Protein AF-A0A1E4GI06-F1 (afdb_monomer_lite)

Structure (mmCIF, N/CA/C/O backbone):
data_AF-A0A1E4GI06-F1
#
_entry.id   AF-A0A1E4GI06-F1
#
loop_
_atom_site.group_PDB
_atom_site.id
_atom_site.type_symbol
_atom_site.label_atom_id
_atom_site.label_alt_id
_atom_site.label_comp_id
_atom_site.label_asym_id
_atom_site.label_entity_id
_atom_site.label_seq_id
_atom_site.pdbx_PDB_ins_code
_atom_site.Cartn_x
_atom_site.Cartn_y
_atom_site.Cartn_z
_atom_site.occupancy
_atom_site.B_iso_or_equiv
_atom_site.auth_seq_id
_atom_site.auth_comp_id
_atom_site.auth_asym_id
_atom_site.auth_atom_id
_atom_site.pdbx_PDB_model_num
ATOM 1 N N . MET A 1 1 ? -9.262 -44.033 52.101 1.00 47.81 1 MET A N 1
ATOM 2 C CA . MET A 1 1 ? -8.367 -43.556 51.023 1.00 47.81 1 MET A CA 1
ATOM 3 C C . MET A 1 1 ? -9.198 -42.748 50.029 1.00 47.81 1 MET A C 1
ATOM 5 O O . MET A 1 1 ? -9.972 -43.336 49.288 1.00 47.81 1 MET A O 1
ATOM 9 N N . ARG A 1 2 ? -9.146 -41.411 50.082 1.00 44.94 2 ARG A N 1
ATOM 10 C CA . ARG A 1 2 ? -9.890 -40.512 49.178 1.00 44.94 2 ARG A CA 1
ATOM 11 C C . ARG A 1 2 ? -8.870 -39.787 48.297 1.00 44.94 2 ARG A C 1
ATOM 13 O O . ARG A 1 2 ? -7.944 -39.180 48.823 1.00 44.94 2 ARG A O 1
ATOM 20 N N . LYS A 1 3 ? -8.989 -39.940 46.975 1.00 45.66 3 LYS A N 1
ATOM 21 C CA . LYS A 1 3 ? -8.092 -39.341 45.977 1.00 45.66 3 LYS A CA 1
ATOM 22 C C . LYS A 1 3 ? -8.303 -37.821 45.949 1.00 45.66 3 LYS A C 1
ATOM 24 O O . LYS A 1 3 ? -9.433 -37.370 45.801 1.00 45.66 3 LYS A O 1
ATOM 29 N N . LEU A 1 4 ? -7.221 -37.056 46.091 1.00 43.22 4 LEU A N 1
ATOM 30 C CA . LEU A 1 4 ? -7.195 -35.610 45.867 1.00 43.22 4 LEU A CA 1
ATOM 31 C C . LEU A 1 4 ? -7.382 -35.328 44.369 1.00 43.22 4 LEU A C 1
ATOM 33 O O . LEU A 1 4 ? -6.589 -35.792 43.549 1.00 43.22 4 LEU A O 1
ATOM 37 N N . ALA A 1 5 ? -8.420 -34.571 44.016 1.00 41.88 5 ALA A N 1
ATOM 38 C CA . ALA A 1 5 ? -8.555 -33.984 42.690 1.00 41.88 5 ALA A CA 1
ATOM 39 C C . ALA A 1 5 ? -7.585 -32.798 42.585 1.00 41.88 5 ALA A C 1
ATOM 41 O O . ALA A 1 5 ? -7.633 -31.872 43.393 1.00 41.88 5 ALA A O 1
ATOM 42 N N . ARG A 1 6 ? -6.668 -32.843 41.614 1.00 48.16 6 ARG A N 1
ATOM 43 C CA . ARG A 1 6 ? -5.802 -31.708 41.280 1.00 48.16 6 ARG A CA 1
ATOM 44 C C . ARG A 1 6 ? -6.656 -30.649 40.581 1.00 48.16 6 ARG A C 1
ATOM 46 O O . ARG A 1 6 ? -7.088 -30.873 39.455 1.00 48.16 6 ARG A O 1
ATOM 53 N N . SER A 1 7 ? -6.885 -29.511 41.235 1.00 51.12 7 SER A N 1
ATOM 54 C CA . SER A 1 7 ? -7.383 -28.307 40.565 1.00 51.12 7 SER A CA 1
ATOM 55 C C . SER A 1 7 ? -6.329 -27.814 39.581 1.00 51.12 7 SER A C 1
ATOM 57 O O . SER A 1 7 ? -5.234 -27.422 39.979 1.00 51.12 7 SER A O 1
ATOM 59 N N . PHE A 1 8 ? -6.663 -27.848 38.295 1.00 48.03 8 PHE A N 1
ATOM 60 C CA . PHE A 1 8 ? -5.892 -27.216 37.234 1.00 48.03 8 PHE A CA 1
ATOM 61 C C . PHE A 1 8 ? -6.427 -25.789 37.091 1.00 48.03 8 PHE A C 1
ATOM 63 O O . PHE A 1 8 ? -7.506 -25.575 36.542 1.00 48.03 8 PHE A O 1
ATOM 70 N N . ALA A 1 9 ? -5.726 -24.811 37.663 1.00 48.31 9 ALA A N 1
ATOM 71 C CA . ALA A 1 9 ? -6.022 -23.412 37.394 1.00 48.31 9 ALA A CA 1
ATOM 72 C C . ALA A 1 9 ? -5.617 -23.126 35.942 1.00 48.31 9 ALA A C 1
ATOM 74 O O . ALA A 1 9 ? -4.430 -23.091 35.620 1.00 48.31 9 ALA A O 1
ATOM 75 N N . LEU A 1 10 ? -6.602 -22.969 35.055 1.00 40.81 10 LEU A N 1
ATOM 76 C CA . LEU A 1 10 ? -6.378 -22.426 33.721 1.00 40.81 10 LEU A CA 1
ATOM 77 C C . LEU A 1 10 ? -6.019 -20.945 33.903 1.00 40.81 10 LEU A C 1
ATOM 79 O O . LEU A 1 10 ? -6.892 -20.094 34.057 1.00 40.81 10 LEU A O 1
ATOM 83 N N . THR A 1 11 ? -4.730 -20.620 33.936 1.00 47.09 11 THR A N 1
ATOM 84 C CA . THR A 1 11 ? -4.302 -19.238 33.730 1.00 47.09 11 THR A CA 1
ATOM 85 C C . THR A 1 11 ? -4.576 -18.905 32.272 1.00 47.09 11 THR A C 1
ATOM 87 O O . THR A 1 11 ? -3.831 -19.317 31.383 1.00 47.09 11 THR A O 1
ATOM 90 N N . LEU A 1 12 ? -5.676 -18.201 32.018 1.00 43.12 12 LEU A N 1
ATOM 91 C CA . LEU A 1 12 ? -5.922 -17.556 30.739 1.00 43.12 12 LEU A CA 1
ATOM 92 C C . LEU A 1 12 ? -4.853 -16.465 30.593 1.00 43.12 12 LEU A C 1
ATOM 94 O O . LEU A 1 12 ? -4.970 -15.396 31.193 1.00 43.12 12 LEU A O 1
ATOM 98 N N . SER A 1 13 ? -3.763 -16.747 29.876 1.00 51.34 13 SER A N 1
ATOM 99 C CA . SER A 1 13 ? -2.849 -15.681 29.485 1.00 51.34 13 SER A CA 1
ATOM 100 C C . SER A 1 13 ? -3.620 -14.765 28.541 1.00 51.34 13 SER A C 1
ATOM 102 O O . SER A 1 13 ? -4.068 -15.168 27.468 1.00 51.34 13 SER A O 1
ATOM 104 N N . LEU A 1 14 ? -3.832 -13.522 28.964 1.00 46.38 14 LEU A N 1
ATOM 105 C CA . LEU A 1 14 ? -4.407 -12.486 28.120 1.00 46.38 14 LEU A CA 1
ATOM 106 C C . LEU A 1 14 ? -3.328 -12.016 27.129 1.00 46.38 14 LEU A C 1
ATOM 108 O O . LEU A 1 14 ? -2.785 -10.924 27.227 1.00 46.38 14 LEU A O 1
ATOM 112 N N . LEU A 1 15 ? -2.980 -12.883 26.182 1.00 48.84 15 LEU A N 1
ATOM 113 C CA . LEU A 1 15 ? -2.302 -12.518 24.943 1.00 48.84 15 LEU A CA 1
ATOM 114 C C . LEU A 1 15 ? -3.326 -12.651 23.822 1.00 48.84 15 LEU A C 1
ATOM 116 O O . LEU A 1 15 ? -3.263 -13.525 22.967 1.00 48.84 15 LEU A O 1
ATOM 120 N N . ALA A 1 16 ? -4.317 -11.772 23.852 1.00 47.47 16 ALA A N 1
ATOM 121 C CA . ALA A 1 16 ? -5.147 -11.518 22.694 1.00 47.47 16 ALA A CA 1
ATOM 122 C C . ALA A 1 16 ? -5.258 -10.009 22.530 1.00 47.47 16 ALA A C 1
ATOM 124 O O . ALA A 1 16 ? -6.119 -9.384 23.135 1.00 47.47 16 ALA A O 1
ATOM 125 N N . CYS A 1 17 ? -4.351 -9.437 21.738 1.00 40.53 17 CYS A N 1
ATOM 126 C CA . CYS A 1 17 ? -4.741 -8.505 20.682 1.00 40.53 17 CYS A CA 1
ATOM 127 C C . CYS A 1 17 ? -3.570 -8.253 19.718 1.00 40.53 17 CYS A C 1
ATOM 129 O O . CYS A 1 17 ? -3.125 -7.130 19.524 1.00 40.53 17 CYS A O 1
ATOM 131 N N . ALA A 1 18 ? -3.068 -9.298 19.066 1.00 45.59 18 ALA A N 1
ATOM 132 C CA . ALA A 1 18 ? -2.913 -9.126 17.631 1.00 45.59 18 ALA A CA 1
ATOM 133 C C . ALA A 1 18 ? -4.280 -9.542 17.099 1.00 45.59 18 ALA A C 1
ATOM 135 O O . ALA A 1 18 ? -4.574 -10.736 17.065 1.00 45.59 18 ALA A O 1
ATOM 136 N N . ALA A 1 19 ? -5.175 -8.589 16.817 1.00 48.28 19 ALA A N 1
ATOM 137 C CA . ALA A 1 19 ? -6.313 -8.909 15.967 1.00 48.28 19 ALA A CA 1
ATOM 138 C C . ALA A 1 19 ? -5.699 -9.580 14.738 1.00 48.28 19 ALA A C 1
ATOM 140 O O . ALA A 1 19 ? -4.893 -8.942 14.061 1.00 48.28 19 ALA A O 1
ATOM 141 N N . ALA A 1 20 ? -5.934 -10.885 14.554 1.00 51.41 20 ALA A N 1
ATOM 142 C CA . ALA A 1 20 ? -5.345 -11.625 13.452 1.00 51.41 20 ALA A CA 1
ATOM 143 C C . ALA A 1 20 ? -5.663 -10.824 12.196 1.00 51.41 20 ALA A C 1
ATOM 145 O O . ALA A 1 20 ? -6.837 -10.597 11.894 1.00 51.41 20 ALA A O 1
ATOM 146 N N . GLN A 1 21 ? -4.621 -10.276 11.573 1.00 59.00 21 GLN A N 1
ATOM 147 C CA . GLN A 1 21 ? -4.789 -9.367 10.461 1.00 59.00 21 GLN A CA 1
ATOM 148 C C . GLN A 1 21 ? -5.619 -10.118 9.423 1.00 59.00 21 GLN A C 1
ATOM 150 O O . GLN A 1 21 ? -5.200 -11.185 8.970 1.00 59.00 21 GLN A O 1
ATOM 155 N N . LEU A 1 22 ? -6.832 -9.627 9.132 1.00 79.81 22 LEU A N 1
ATOM 156 C CA . LEU A 1 22 ? -7.690 -10.284 8.148 1.00 79.81 22 LEU A CA 1
ATOM 157 C C . LEU A 1 22 ? -6.866 -10.449 6.867 1.00 79.81 22 LEU A C 1
ATOM 159 O O . LEU A 1 22 ? -6.196 -9.479 6.489 1.00 79.81 22 LEU A O 1
ATOM 163 N N . PRO A 1 23 ? -6.876 -11.634 6.226 1.00 91.44 23 PRO A N 1
ATOM 164 C CA . PRO A 1 23 ? -6.091 -11.864 5.024 1.00 91.44 23 PRO A CA 1
ATOM 165 C C . PRO A 1 23 ? -6.280 -10.725 4.026 1.00 91.44 23 PRO A C 1
ATOM 167 O O . PRO A 1 23 ? -7.404 -10.324 3.719 1.00 91.44 23 PRO A O 1
ATOM 170 N N . GLY A 1 24 ? -5.164 -10.168 3.577 1.00 95.62 24 GLY A N 1
ATOM 171 C CA . GLY A 1 24 ? -5.108 -9.100 2.594 1.00 95.62 24 GLY A CA 1
ATOM 172 C C . GLY A 1 24 ? -5.586 -7.751 3.097 1.00 95.62 24 GLY A C 1
ATOM 173 O O . GLY A 1 24 ? -5.792 -6.874 2.279 1.00 95.62 24 GLY A O 1
ATOM 174 N N . ILE A 1 25 ? -5.798 -7.537 4.391 1.00 96.62 25 ILE A N 1
ATOM 175 C CA . ILE A 1 25 ? -6.187 -6.225 4.918 1.00 96.62 25 ILE A CA 1
ATOM 176 C C . ILE A 1 25 ? -5.042 -5.690 5.774 1.00 96.62 25 ILE A C 1
ATOM 178 O O . ILE A 1 25 ? -4.385 -6.480 6.435 1.00 96.62 25 ILE A O 1
ATOM 182 N N . LEU A 1 26 ? -4.815 -4.378 5.811 1.00 96.81 26 LEU A N 1
ATOM 183 C CA . LEU A 1 26 ? -4.087 -3.684 6.879 1.00 96.81 26 LEU A CA 1
ATOM 184 C C . LEU A 1 26 ? -5.058 -2.678 7.501 1.00 96.81 26 LEU A C 1
ATOM 186 O O . LEU A 1 26 ? -5.545 -1.777 6.817 1.00 96.81 26 LEU A O 1
ATOM 190 N N . GLN A 1 27 ? -5.395 -2.888 8.774 1.00 96.50 27 GLN A N 1
ATOM 191 C CA . GLN A 1 27 ? -6.328 -2.029 9.509 1.00 96.50 27 GLN A CA 1
ATOM 192 C C . GLN A 1 27 ? -5.628 -0.728 9.934 1.00 96.50 27 GLN A C 1
ATOM 194 O O . GLN A 1 27 ? -4.395 -0.678 9.946 1.00 96.50 27 GLN A O 1
ATOM 199 N N . PRO A 1 28 ? -6.378 0.321 10.321 1.00 95.06 28 PRO A N 1
ATOM 200 C CA . PRO A 1 28 ? -5.786 1.455 11.018 1.00 95.06 28 PRO A CA 1
ATOM 201 C C . PRO A 1 28 ? -4.913 0.997 12.195 1.00 95.06 28 PRO A C 1
ATOM 203 O O . PRO A 1 28 ? -5.323 0.142 12.982 1.00 95.06 28 PRO A O 1
ATOM 206 N N . ASN A 1 29 ? -3.745 1.620 12.345 1.00 94.12 29 ASN A N 1
ATOM 207 C CA . ASN A 1 29 ? -2.689 1.300 13.314 1.00 94.12 29 ASN A CA 1
ATOM 208 C C . ASN A 1 29 ? -1.910 0.001 13.049 1.00 94.12 29 ASN A C 1
ATOM 210 O O . ASN A 1 29 ? -1.064 -0.369 13.865 1.00 94.12 29 ASN A O 1
ATOM 214 N N . THR A 1 30 ? -2.136 -0.685 11.926 1.00 95.56 30 THR A N 1
ATOM 215 C CA . THR A 1 30 ? -1.313 -1.839 11.555 1.00 95.56 30 THR A CA 1
ATOM 216 C C . THR A 1 30 ? 0.032 -1.383 10.991 1.00 95.56 30 THR A C 1
ATOM 218 O O . THR A 1 30 ? 0.100 -0.524 10.107 1.00 95.56 30 THR A O 1
ATOM 221 N N . ILE A 1 31 ? 1.103 -2.019 11.470 1.00 96.19 31 ILE A N 1
ATOM 222 C CA . ILE A 1 31 ? 2.476 -1.821 11.004 1.00 96.19 31 ILE A CA 1
ATOM 223 C C . ILE A 1 31 ? 2.986 -3.112 10.360 1.00 96.19 31 ILE A C 1
ATOM 225 O O . ILE A 1 31 ? 2.891 -4.188 10.948 1.00 96.19 31 ILE A O 1
ATOM 229 N N . LEU A 1 32 ? 3.572 -2.983 9.173 1.00 96.31 32 LEU A N 1
ATOM 230 C CA . LEU A 1 32 ? 4.351 -4.012 8.501 1.00 96.31 32 LEU A CA 1
ATOM 231 C C . LEU A 1 32 ? 5.833 -3.636 8.578 1.00 96.31 32 LEU A C 1
ATOM 233 O O . LEU A 1 32 ? 6.237 -2.592 8.072 1.00 96.31 32 LEU A O 1
ATOM 237 N N . TYR A 1 33 ? 6.646 -4.464 9.226 1.00 97.38 33 TYR A N 1
ATOM 238 C CA . TYR A 1 33 ? 8.094 -4.253 9.306 1.00 97.38 33 TYR A CA 1
ATOM 239 C C . TYR A 1 33 ? 8.813 -4.835 8.089 1.00 97.38 33 TYR A C 1
ATOM 241 O O . TYR A 1 33 ? 8.241 -5.628 7.342 1.00 97.38 33 TYR A O 1
ATOM 249 N N . VAL A 1 34 ? 10.074 -4.449 7.899 1.00 97.44 34 VAL A N 1
ATOM 250 C CA . VAL A 1 34 ? 10.937 -5.007 6.849 1.00 97.44 34 VAL A CA 1
ATOM 251 C C . VAL A 1 34 ? 10.952 -6.537 6.881 1.00 97.44 34 VAL A C 1
ATOM 253 O O . VAL A 1 34 ? 11.098 -7.157 7.933 1.00 97.44 34 VAL A O 1
ATOM 256 N N . GLY A 1 35 ? 10.805 -7.148 5.705 1.00 95.75 35 GLY A N 1
ATOM 257 C CA . GLY A 1 35 ? 10.640 -8.590 5.516 1.00 95.75 35 GLY A CA 1
ATOM 258 C C . GLY A 1 35 ? 9.217 -9.096 5.766 1.00 95.75 35 GLY A C 1
ATOM 259 O O . GLY A 1 35 ? 8.951 -10.276 5.546 1.00 95.75 35 GLY A O 1
ATOM 260 N N . GLY A 1 36 ? 8.311 -8.232 6.225 1.00 96.50 36 GLY A N 1
ATOM 261 C CA . GLY A 1 36 ? 6.902 -8.540 6.408 1.00 96.50 36 GLY A CA 1
ATOM 262 C C . GLY A 1 36 ? 6.134 -8.549 5.089 1.00 96.50 36 GLY A C 1
ATOM 263 O O . GLY A 1 36 ? 6.465 -7.829 4.145 1.00 96.50 36 GLY A O 1
ATOM 264 N N . THR A 1 37 ? 5.065 -9.342 5.069 1.00 97.38 37 THR A N 1
ATOM 265 C CA . THR A 1 37 ? 4.149 -9.463 3.936 1.00 97.38 37 THR A CA 1
ATOM 266 C C . THR A 1 37 ? 2.684 -9.363 4.375 1.00 97.38 37 THR A C 1
ATOM 268 O O . THR A 1 37 ? 2.326 -9.767 5.486 1.00 97.38 37 THR A O 1
ATOM 271 N N . CYS A 1 38 ? 1.828 -8.835 3.503 1.00 97.62 38 CYS A N 1
ATOM 272 C CA . CYS A 1 38 ? 0.373 -8.887 3.616 1.00 97.62 38 CYS A CA 1
ATOM 273 C C . CYS A 1 38 ? -0.186 -9.625 2.399 1.00 97.62 38 CYS A C 1
ATOM 275 O O . CYS A 1 38 ? -0.065 -9.148 1.272 1.00 97.62 38 CYS A O 1
ATOM 277 N N . VAL A 1 39 ? -0.799 -10.785 2.625 1.00 97.81 39 VAL A N 1
ATOM 278 C CA . VAL A 1 39 ? -1.206 -11.712 1.561 1.00 97.81 39 VAL A CA 1
ATOM 279 C C . VAL A 1 39 ? -2.716 -11.667 1.365 1.00 97.81 39 VAL A C 1
ATOM 281 O O . VAL A 1 39 ? -3.451 -11.806 2.338 1.00 97.81 39 VAL A O 1
ATOM 284 N N . SER A 1 40 ? -3.166 -11.505 0.121 1.00 98.06 40 SER A N 1
ATOM 285 C CA . SER A 1 40 ? -4.578 -11.586 -0.291 1.00 98.06 40 SER A CA 1
ATOM 286 C C . SER A 1 40 ? -5.280 -12.867 0.198 1.00 98.06 40 SER A C 1
ATOM 288 O O . SER A 1 40 ? -4.624 -13.896 0.378 1.00 98.06 40 SER A O 1
ATOM 290 N N . PRO A 1 41 ? -6.615 -12.849 0.385 1.00 97.12 41 PRO A N 1
ATOM 291 C CA . PRO A 1 41 ? -7.368 -14.013 0.856 1.00 97.12 41 PRO A CA 1
ATOM 292 C C . PRO A 1 41 ? -7.166 -15.310 0.063 1.00 97.12 41 PRO A C 1
ATOM 294 O O . PRO A 1 41 ? -7.238 -16.386 0.651 1.00 97.12 41 PRO A O 1
ATOM 297 N N . ASP A 1 42 ? -6.931 -15.233 -1.250 1.00 96.56 42 ASP A N 1
ATOM 298 C CA . ASP A 1 42 ? -6.686 -16.415 -2.089 1.00 96.56 42 ASP A CA 1
ATOM 299 C C . ASP A 1 42 ? -5.208 -16.835 -2.183 1.00 96.56 42 ASP A C 1
ATOM 301 O O . ASP A 1 42 ? -4.885 -17.812 -2.861 1.00 96.56 42 ASP A O 1
ATOM 305 N N . GLY A 1 43 ? -4.309 -16.110 -1.514 1.00 96.31 43 GLY A N 1
ATOM 306 C CA . GLY A 1 43 ? -2.885 -16.421 -1.456 1.00 96.31 43 GLY A CA 1
ATOM 307 C C . GLY A 1 43 ? -2.071 -16.033 -2.693 1.00 96.31 43 GLY A C 1
ATOM 308 O O . GLY A 1 43 ? -0.861 -16.249 -2.696 1.00 96.31 43 GLY A O 1
ATOM 309 N N . ARG A 1 44 ? -2.682 -15.486 -3.754 1.00 97.44 44 ARG A N 1
ATOM 310 C CA . ARG A 1 44 ? -1.984 -15.249 -5.035 1.00 97.44 44 ARG A CA 1
ATOM 311 C C . ARG A 1 44 ? -1.249 -13.921 -5.085 1.00 97.44 44 ARG A C 1
ATOM 313 O O . ARG A 1 44 ? -0.242 -13.805 -5.784 1.00 97.44 44 ARG A O 1
ATOM 320 N N . PHE A 1 45 ? -1.761 -12.927 -4.374 1.00 98.50 45 PHE A N 1
ATOM 321 C CA . PHE A 1 45 ? -1.208 -11.580 -4.335 1.00 98.50 45 PHE A CA 1
ATOM 322 C C . PHE A 1 45 ? -0.673 -11.260 -2.957 1.00 98.50 45 PHE A C 1
ATOM 324 O O . PHE A 1 45 ? -1.283 -11.639 -1.953 1.00 98.50 45 PHE A O 1
ATOM 331 N N . HIS A 1 46 ? 0.433 -10.533 -2.908 1.00 98.06 46 HIS A N 1
ATOM 332 C CA . HIS A 1 46 ? 1.003 -10.097 -1.648 1.00 98.06 46 HIS A CA 1
ATOM 333 C C . HIS A 1 46 ? 1.730 -8.764 -1.783 1.00 98.06 46 HIS A C 1
ATOM 335 O O . HIS A 1 46 ? 2.362 -8.471 -2.798 1.00 98.06 46 HIS A O 1
ATOM 341 N N . LEU A 1 47 ? 1.582 -7.945 -0.747 1.00 98.62 47 LEU A N 1
ATOM 342 C CA . LEU A 1 47 ? 2.326 -6.714 -0.544 1.00 98.62 47 LEU A CA 1
ATOM 343 C C . LEU A 1 47 ? 3.501 -7.008 0.378 1.00 98.62 47 LEU A C 1
ATOM 345 O O . LEU A 1 47 ? 3.288 -7.440 1.511 1.00 98.62 47 LEU A O 1
ATOM 349 N N . ASP A 1 48 ? 4.702 -6.672 -0.067 1.00 98.50 48 ASP A N 1
ATOM 350 C CA . ASP A 1 48 ? 5.922 -6.857 0.705 1.00 98.50 48 ASP A CA 1
ATOM 351 C C . ASP A 1 48 ? 6.571 -5.511 1.011 1.00 98.50 48 ASP A C 1
ATOM 353 O O . ASP A 1 48 ? 6.708 -4.660 0.126 1.00 98.50 48 ASP A O 1
ATOM 357 N N . LEU A 1 49 ? 7.040 -5.352 2.252 1.00 98.44 49 LEU A N 1
ATOM 358 C CA . LEU A 1 49 ? 8.124 -4.422 2.553 1.00 98.44 49 LEU A CA 1
ATOM 359 C C . LEU A 1 49 ? 9.433 -5.213 2.507 1.00 98.44 49 LEU A C 1
ATOM 361 O O . LEU A 1 49 ? 9.760 -5.972 3.419 1.00 98.44 49 LEU A O 1
ATOM 365 N N . GLN A 1 50 ? 10.166 -5.069 1.414 1.00 98.44 50 GLN A N 1
ATOM 366 C CA . GLN A 1 50 ? 11.360 -5.846 1.116 1.00 98.44 50 GLN A CA 1
ATOM 367 C C . GLN A 1 50 ? 12.568 -5.400 1.947 1.00 98.44 50 GLN A C 1
ATOM 369 O O . GLN A 1 50 ? 12.637 -4.278 2.445 1.00 98.44 50 GLN A O 1
ATOM 374 N N . LYS A 1 51 ? 13.560 -6.292 2.082 1.00 97.56 51 LYS A N 1
ATOM 375 C CA . LYS A 1 51 ? 14.814 -6.024 2.815 1.00 97.56 51 LYS A CA 1
ATOM 376 C C . LYS A 1 51 ? 15.704 -4.969 2.165 1.00 97.56 51 LYS A C 1
ATOM 378 O O . LYS A 1 51 ? 16.549 -4.403 2.843 1.00 97.56 51 LYS A O 1
ATOM 383 N N . ASP A 1 52 ? 15.527 -4.725 0.872 1.00 97.81 52 ASP A N 1
ATOM 384 C CA . ASP A 1 52 ? 16.194 -3.641 0.149 1.00 97.81 52 ASP A CA 1
ATOM 385 C C . ASP A 1 52 ? 15.480 -2.286 0.336 1.00 97.81 52 ASP A C 1
ATOM 387 O O . ASP A 1 52 ? 15.860 -1.300 -0.291 1.00 97.81 52 ASP A O 1
ATOM 391 N N . GLY A 1 53 ? 14.430 -2.241 1.161 1.00 97.94 53 GLY A N 1
ATOM 392 C CA . GLY A 1 53 ? 13.654 -1.050 1.477 1.00 97.94 53 GLY A CA 1
ATOM 393 C C . GLY A 1 53 ? 12.534 -0.725 0.487 1.00 97.94 53 GLY A C 1
ATOM 394 O O . GLY A 1 53 ? 11.862 0.301 0.634 1.00 97.94 53 GLY A O 1
ATOM 395 N N . ASN A 1 54 ? 12.295 -1.575 -0.517 1.00 98.69 54 ASN A N 1
ATOM 396 C CA . ASN A 1 54 ? 11.215 -1.346 -1.466 1.00 98.69 54 ASN A CA 1
ATOM 397 C C . ASN A 1 54 ? 9.861 -1.851 -0.953 1.00 98.69 54 ASN A C 1
ATOM 399 O O . ASN A 1 54 ? 9.767 -2.903 -0.324 1.00 98.69 54 ASN A O 1
ATOM 403 N N . VAL A 1 55 ? 8.793 -1.125 -1.279 1.00 98.69 55 VAL A N 1
ATOM 404 C CA . VAL A 1 55 ? 7.414 -1.598 -1.112 1.00 98.69 55 VAL A CA 1
ATOM 405 C C . VAL A 1 55 ? 6.914 -2.092 -2.459 1.00 98.69 55 VAL A C 1
ATOM 407 O O . VAL A 1 55 ? 6.916 -1.338 -3.439 1.00 98.69 55 VAL A O 1
ATOM 410 N N . VAL A 1 56 ? 6.502 -3.357 -2.526 1.00 98.75 56 VAL A N 1
ATOM 411 C CA . VAL A 1 56 ? 6.192 -4.018 -3.799 1.00 98.75 56 VAL A CA 1
ATOM 412 C C . VAL A 1 56 ? 4.941 -4.880 -3.682 1.00 98.75 56 VAL A C 1
ATOM 414 O O . VAL A 1 56 ? 4.805 -5.664 -2.748 1.00 98.75 56 VAL A O 1
ATOM 417 N N . LEU A 1 57 ? 4.040 -4.746 -4.657 1.00 98.75 57 LEU A N 1
ATOM 418 C CA . LEU A 1 57 ? 2.898 -5.636 -4.840 1.00 98.75 57 LEU A CA 1
ATOM 419 C C . LEU A 1 57 ? 3.249 -6.694 -5.887 1.00 98.75 57 LEU A C 1
ATOM 421 O O . LEU A 1 57 ? 3.631 -6.363 -7.016 1.00 98.75 57 LEU A O 1
ATOM 425 N N . TYR A 1 58 ? 3.051 -7.955 -5.528 1.00 98.56 58 TYR A N 1
ATOM 426 C CA . TYR A 1 58 ? 3.298 -9.107 -6.380 1.00 98.56 58 TYR A CA 1
ATOM 427 C C . TYR A 1 58 ? 2.032 -9.905 -6.674 1.00 98.56 58 TYR A C 1
ATOM 429 O O . TYR A 1 58 ? 1.088 -9.929 -5.882 1.00 98.56 58 TYR A O 1
ATOM 437 N N . ARG A 1 59 ? 2.071 -10.632 -7.794 1.00 97.75 59 ARG A N 1
ATOM 438 C CA . ARG A 1 59 ? 1.308 -11.861 -8.026 1.00 97.75 59 ARG A CA 1
ATOM 439 C C . ARG A 1 59 ? 2.291 -13.023 -8.112 1.00 97.75 59 ARG A C 1
ATOM 441 O O . ARG A 1 59 ? 3.001 -13.142 -9.112 1.00 97.75 59 ARG A O 1
ATOM 448 N N . PHE A 1 60 ? 2.331 -13.889 -7.105 1.00 95.06 60 PHE A N 1
ATOM 449 C CA . PHE A 1 60 ? 3.419 -14.860 -6.938 1.00 95.06 60 PHE A CA 1
ATOM 450 C C . PHE A 1 60 ? 4.789 -14.159 -7.059 1.00 95.06 60 PHE A C 1
ATOM 452 O O . PHE A 1 60 ? 5.113 -13.314 -6.246 1.00 95.06 60 PHE A O 1
ATOM 459 N N . ASN A 1 61 ? 5.567 -14.423 -8.111 1.00 93.62 61 ASN A N 1
ATOM 460 C CA . ASN A 1 61 ? 6.864 -13.772 -8.336 1.00 93.62 61 ASN A CA 1
ATOM 461 C C . ASN A 1 61 ? 6.809 -12.615 -9.359 1.00 93.62 61 ASN A C 1
ATOM 463 O O . ASN A 1 61 ? 7.831 -11.995 -9.651 1.00 93.62 61 ASN A O 1
ATOM 467 N N . GLU A 1 62 ? 5.640 -12.321 -9.938 1.00 97.81 62 GLU A N 1
ATOM 468 C CA . GLU A 1 62 ? 5.450 -11.238 -10.911 1.00 97.81 62 GLU A CA 1
ATOM 469 C C . GLU A 1 62 ? 5.202 -9.917 -10.180 1.00 97.81 62 GLU A C 1
ATOM 471 O O . GLU A 1 62 ? 4.188 -9.756 -9.501 1.00 97.81 62 GLU A O 1
ATOM 476 N N . LYS A 1 63 ? 6.117 -8.954 -10.326 1.00 97.94 63 LYS A N 1
ATOM 477 C CA . LYS A 1 63 ? 5.935 -7.603 -9.786 1.00 97.94 63 LYS A CA 1
ATOM 478 C C . LYS A 1 63 ? 4.830 -6.882 -10.558 1.00 97.94 63 LYS A C 1
ATOM 480 O O . LYS A 1 63 ? 4.985 -6.643 -11.753 1.00 97.94 63 LYS A O 1
ATOM 485 N N . LEU A 1 64 ? 3.766 -6.484 -9.865 1.00 98.19 64 LEU A N 1
ATOM 486 C CA . LEU A 1 64 ? 2.667 -5.707 -10.445 1.00 98.19 64 LEU A CA 1
ATOM 487 C C . LEU A 1 64 ? 2.872 -4.203 -10.265 1.00 98.19 64 LEU A C 1
ATOM 489 O O . LEU A 1 64 ? 2.619 -3.430 -11.184 1.00 98.19 64 LEU A O 1
ATOM 493 N N . TRP A 1 65 ? 3.338 -3.790 -9.086 1.00 98.56 65 TRP A N 1
ATOM 494 C CA . TRP A 1 65 ? 3.530 -2.384 -8.734 1.00 98.56 65 TRP A CA 1
ATOM 495 C C . TRP A 1 65 ? 4.649 -2.226 -7.701 1.00 98.56 65 TRP A C 1
ATOM 497 O O . TRP A 1 65 ? 4.940 -3.155 -6.949 1.00 98.56 65 TRP A O 1
ATOM 507 N N . SER A 1 66 ? 5.280 -1.052 -7.650 1.00 98.44 66 SER A N 1
ATOM 508 C CA . SER A 1 66 ? 6.278 -0.704 -6.635 1.00 98.44 66 SER A CA 1
ATOM 509 C C . SER A 1 66 ? 6.223 0.781 -6.286 1.00 98.44 66 SER A C 1
ATOM 511 O O . SER A 1 66 ? 5.979 1.610 -7.162 1.00 98.44 66 SER A O 1
ATOM 513 N N . ALA A 1 67 ? 6.521 1.105 -5.024 1.00 98.00 67 ALA A N 1
ATOM 514 C CA . ALA A 1 67 ? 6.663 2.481 -4.546 1.00 98.00 67 ALA A CA 1
ATOM 515 C C . ALA A 1 67 ? 7.958 3.164 -5.026 1.00 98.00 67 ALA A C 1
ATOM 517 O O . ALA A 1 67 ? 8.085 4.379 -4.901 1.00 98.00 67 ALA A O 1
ATOM 518 N N . GLY A 1 68 ? 8.919 2.400 -5.566 1.00 98.12 68 GLY A N 1
ATOM 519 C CA . GLY A 1 68 ? 10.193 2.929 -6.055 1.00 98.12 68 GLY A CA 1
ATOM 520 C C . GLY A 1 68 ? 11.180 3.307 -4.947 1.00 98.12 68 GLY A C 1
ATOM 521 O O . GLY A 1 68 ? 11.970 4.224 -5.134 1.00 98.12 68 GLY A O 1
ATOM 522 N N . THR A 1 69 ? 11.146 2.616 -3.803 1.00 98.38 69 THR A N 1
ATOM 523 C CA . THR A 1 69 ? 11.936 2.962 -2.602 1.00 98.38 69 THR A CA 1
ATOM 524 C C . THR A 1 69 ? 13.129 2.028 -2.351 1.00 98.38 69 THR A C 1
ATOM 526 O O . THR A 1 69 ? 13.655 1.979 -1.238 1.00 98.38 69 THR A O 1
ATOM 529 N N . THR A 1 70 ? 13.577 1.279 -3.367 1.00 98.25 70 THR A N 1
ATOM 530 C CA . THR A 1 70 ? 14.782 0.430 -3.287 1.00 98.25 70 THR A CA 1
ATOM 531 C C . THR A 1 70 ? 16.012 1.250 -2.882 1.00 98.25 70 THR A C 1
ATOM 533 O O . THR A 1 70 ? 16.262 2.322 -3.427 1.00 98.25 70 THR A O 1
ATOM 536 N N . GLY A 1 71 ? 16.804 0.717 -1.951 1.00 97.56 71 GLY A N 1
ATOM 537 C CA . GLY A 1 71 ? 18.018 1.343 -1.425 1.00 97.56 71 GLY A CA 1
ATOM 538 C C . GLY A 1 71 ? 17.762 2.383 -0.332 1.00 97.56 71 GLY A C 1
ATOM 539 O O . GLY A 1 71 ? 18.707 3.013 0.137 1.00 97.56 71 GLY A O 1
ATOM 540 N N . SER A 1 72 ? 16.504 2.581 0.072 1.00 97.06 72 SER A N 1
ATOM 541 C CA . SER A 1 72 ? 16.149 3.483 1.170 1.00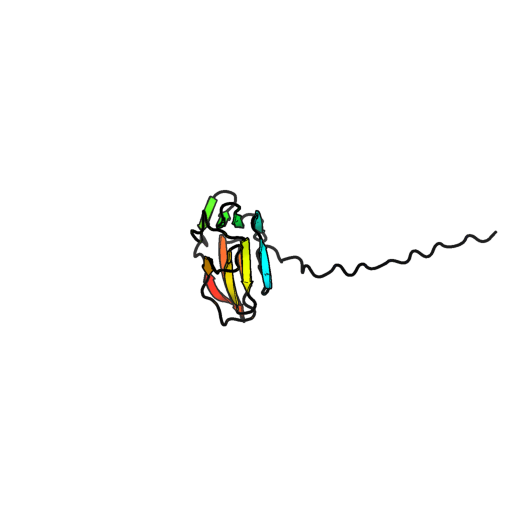 97.06 72 SER A CA 1
ATOM 542 C C . SER A 1 72 ? 16.425 2.868 2.550 1.00 97.06 72 SER A C 1
ATOM 544 O O . SER A 1 72 ? 16.585 1.658 2.693 1.00 97.06 72 SER A O 1
ATOM 546 N N . SER A 1 73 ? 16.417 3.703 3.593 1.00 96.69 73 SER A N 1
ATOM 547 C CA . SER A 1 73 ? 16.513 3.296 5.005 1.00 96.69 73 SER A CA 1
ATOM 548 C C . SER A 1 73 ? 15.182 2.801 5.590 1.00 96.69 73 SER A C 1
ATOM 550 O O . SER A 1 73 ? 14.925 2.968 6.783 1.00 96.69 73 SER A O 1
ATOM 552 N N . ALA A 1 74 ? 14.292 2.272 4.748 1.00 97.75 74 ALA A N 1
ATOM 553 C CA . ALA A 1 74 ? 12.951 1.863 5.138 1.00 97.75 74 ALA A CA 1
ATOM 554 C C . ALA A 1 74 ? 12.958 0.834 6.273 1.00 97.75 74 ALA A C 1
ATOM 556 O O . ALA A 1 74 ? 13.678 -0.156 6.230 1.00 97.75 74 ALA A O 1
ATOM 557 N N . ALA A 1 75 ? 12.086 1.063 7.252 1.00 97.50 75 ALA A N 1
ATOM 558 C CA . ALA A 1 75 ? 12.009 0.298 8.493 1.00 97.50 75 ALA A CA 1
ATOM 559 C C . ALA A 1 75 ? 10.625 -0.313 8.714 1.00 97.50 75 ALA A C 1
ATOM 561 O O . ALA A 1 75 ? 10.472 -1.437 9.204 1.00 97.50 75 ALA A O 1
ATOM 562 N N . ARG A 1 76 ? 9.588 0.461 8.384 1.00 97.88 76 ARG A N 1
ATOM 563 C CA . ARG A 1 76 ? 8.200 0.081 8.627 1.00 97.88 76 ARG A CA 1
ATOM 564 C C . ARG A 1 76 ? 7.252 0.789 7.675 1.00 97.88 76 ARG A C 1
ATOM 566 O O . ARG A 1 76 ? 7.437 1.958 7.348 1.00 97.88 76 ARG A O 1
ATOM 573 N N . LEU A 1 77 ? 6.195 0.092 7.309 1.00 97.94 77 LEU A N 1
ATOM 574 C CA . LEU A 1 77 ? 5.094 0.567 6.493 1.00 97.94 77 LEU A CA 1
ATOM 575 C C . LEU A 1 77 ? 3.831 0.551 7.360 1.00 97.94 77 LEU A C 1
ATOM 577 O O . LEU A 1 77 ? 3.521 -0.463 7.980 1.00 97.94 77 LEU A O 1
ATOM 581 N N . CYS A 1 78 ? 3.138 1.679 7.473 1.00 98.00 78 CYS A N 1
ATOM 582 C CA . CYS A 1 78 ? 2.066 1.865 8.450 1.00 98.00 78 CYS A CA 1
ATOM 583 C C . CYS A 1 78 ? 0.777 2.328 7.773 1.00 98.00 78 CYS A C 1
ATOM 585 O O . CYS A 1 78 ? 0.790 3.314 7.037 1.00 98.00 78 CYS A O 1
ATOM 587 N N . MET A 1 79 ? -0.335 1.651 8.068 1.00 98.38 79 MET A N 1
ATOM 588 C CA . MET A 1 79 ? -1.677 2.174 7.813 1.00 98.38 79 MET A CA 1
ATOM 589 C C . MET A 1 79 ? -2.077 3.030 9.014 1.00 98.38 79 MET A C 1
ATOM 591 O O . MET A 1 79 ? -2.521 2.525 10.043 1.00 98.38 79 MET A O 1
ATOM 595 N N . GLN A 1 80 ? -1.844 4.332 8.914 1.00 98.31 80 GLN A N 1
ATOM 596 C CA . GLN A 1 80 ? -1.988 5.261 10.026 1.00 98.31 80 GLN A CA 1
ATOM 597 C C . GLN A 1 80 ? -3.461 5.481 10.408 1.00 98.31 80 GLN A C 1
ATOM 599 O O . GLN A 1 80 ? -4.353 5.361 9.563 1.00 98.31 80 GLN A O 1
ATOM 604 N N . PRO A 1 81 ? -3.748 5.834 11.676 1.00 96.81 81 PRO A N 1
ATOM 605 C CA . PRO A 1 81 ? -5.115 6.100 12.129 1.00 96.81 81 PRO A CA 1
ATOM 606 C C . PRO A 1 81 ? -5.785 7.302 11.448 1.00 96.81 81 PRO A C 1
ATOM 608 O O . PRO A 1 81 ? -7.012 7.365 11.421 1.00 96.81 81 PRO A O 1
ATOM 611 N N . ASP A 1 82 ? -5.014 8.227 10.874 1.00 97.88 82 ASP A N 1
ATOM 612 C CA . ASP A 1 82 ? -5.522 9.356 10.082 1.00 97.88 82 ASP A CA 1
ATOM 613 C C . ASP A 1 82 ? -5.917 8.967 8.643 1.00 97.88 82 ASP A C 1
ATOM 615 O O . ASP A 1 82 ? -6.399 9.810 7.884 1.00 97.88 82 ASP A O 1
ATOM 619 N N . GLY A 1 83 ? -5.724 7.700 8.270 1.00 98.25 83 GLY A N 1
ATOM 620 C CA . GLY A 1 83 ? -6.042 7.153 6.959 1.00 98.25 83 GLY A CA 1
ATOM 621 C C . GLY A 1 83 ? -4.931 7.255 5.924 1.00 98.25 83 GLY A C 1
ATOM 622 O O . GLY A 1 83 ? -5.166 6.924 4.759 1.00 98.25 83 GLY A O 1
ATOM 623 N N . ASN A 1 84 ? -3.732 7.687 6.309 1.00 98.75 84 ASN A N 1
ATOM 624 C CA . ASN A 1 84 ? -2.589 7.703 5.412 1.00 98.75 84 ASN A CA 1
ATOM 625 C C . ASN A 1 84 ? -1.817 6.377 5.451 1.00 98.75 84 ASN A C 1
ATOM 627 O O . ASN A 1 84 ? -1.618 5.788 6.513 1.00 98.75 84 ASN A O 1
ATOM 631 N N . PHE A 1 85 ? -1.356 5.901 4.297 1.00 98.62 85 PHE A N 1
ATOM 632 C CA . PHE A 1 85 ? -0.471 4.744 4.214 1.00 98.62 85 PHE A CA 1
ATOM 633 C C . PHE A 1 85 ? 0.949 5.225 3.937 1.00 98.62 85 PHE A C 1
ATOM 635 O O . PHE A 1 85 ? 1.205 5.838 2.899 1.00 98.62 85 PHE A O 1
ATOM 642 N N . VAL A 1 86 ? 1.857 5.009 4.889 1.00 98.69 86 VAL A N 1
ATOM 643 C CA . VAL A 1 86 ? 3.157 5.695 4.909 1.00 98.69 86 VAL A CA 1
ATOM 644 C C . VAL A 1 86 ? 4.295 4.723 5.170 1.00 98.69 86 VAL A C 1
ATOM 646 O O . VAL A 1 86 ? 4.261 3.943 6.126 1.00 98.69 86 VAL A O 1
ATOM 649 N N . LEU A 1 87 ? 5.321 4.803 4.326 1.00 98.81 87 LEU A N 1
ATOM 650 C CA . LEU A 1 87 ? 6.609 4.159 4.537 1.00 98.81 87 LEU A CA 1
ATOM 651 C C . LEU A 1 87 ? 7.498 5.083 5.363 1.00 98.81 87 LEU A C 1
ATOM 653 O O . LEU A 1 87 ? 7.710 6.235 4.990 1.00 98.81 87 LEU A O 1
ATOM 657 N N . TYR A 1 88 ? 8.062 4.558 6.440 1.00 98.62 88 TYR A N 1
ATOM 658 C CA . TYR A 1 88 ? 8.990 5.271 7.303 1.00 98.62 88 TYR A CA 1
ATOM 659 C C . TYR A 1 88 ? 10.364 4.622 7.309 1.00 98.62 88 TYR A C 1
ATOM 661 O O . TYR A 1 88 ? 10.477 3.392 7.339 1.00 98.62 88 TYR A O 1
ATOM 669 N N . GLY A 1 89 ? 11.395 5.461 7.359 1.00 97.81 89 GLY A N 1
ATOM 670 C CA . GLY A 1 89 ? 12.763 5.042 7.620 1.00 97.81 89 GLY A CA 1
ATOM 671 C C . GLY A 1 89 ? 13.047 4.776 9.102 1.00 97.81 89 GLY A C 1
ATOM 672 O O . GLY A 1 89 ? 12.216 5.068 9.976 1.00 97.81 89 GLY A O 1
ATOM 673 N N . ASP A 1 90 ? 14.242 4.252 9.381 1.00 91.62 90 ASP A N 1
ATOM 674 C CA . ASP A 1 90 ? 14.721 3.927 10.737 1.00 91.62 90 ASP A CA 1
ATOM 675 C C . ASP A 1 90 ? 14.736 5.148 11.674 1.00 91.62 90 ASP A C 1
ATOM 677 O O . ASP A 1 90 ? 14.403 5.032 12.851 1.00 91.62 90 ASP A O 1
ATOM 681 N N . GLY A 1 91 ? 15.040 6.338 11.143 1.00 92.19 91 GLY A N 1
ATOM 682 C CA . GLY A 1 91 ? 15.029 7.606 11.888 1.00 92.19 91 GLY A CA 1
ATOM 683 C C . GLY A 1 91 ? 13.634 8.185 12.154 1.00 92.19 91 GLY A C 1
ATOM 684 O O . GLY A 1 91 ? 13.502 9.172 12.870 1.00 92.19 91 GLY A O 1
ATOM 685 N N . GLY A 1 92 ? 12.582 7.576 11.598 1.00 94.06 92 GLY A N 1
ATOM 686 C CA . GLY A 1 92 ? 11.213 8.082 11.691 1.00 94.06 92 GLY A CA 1
ATOM 687 C C . GLY A 1 92 ? 10.800 9.031 10.564 1.00 94.06 92 GLY A C 1
ATOM 688 O O . GLY A 1 92 ? 9.652 9.468 10.561 1.00 94.06 92 GLY A O 1
ATOM 689 N N . ASP A 1 93 ? 11.674 9.288 9.591 1.00 95.69 93 ASP A N 1
ATOM 690 C CA . ASP A 1 93 ? 11.369 10.116 8.423 1.00 95.69 93 ASP A CA 1
ATOM 691 C C . ASP A 1 93 ? 10.409 9.405 7.455 1.00 95.69 93 ASP A C 1
ATOM 693 O O . ASP A 1 93 ? 10.583 8.208 7.191 1.00 95.69 93 ASP A O 1
ATOM 697 N N . PRO A 1 94 ? 9.393 10.097 6.906 1.00 97.75 94 PRO A N 1
ATOM 698 C CA . PRO A 1 94 ? 8.536 9.535 5.871 1.00 97.75 94 PRO A CA 1
ATOM 699 C C . PRO A 1 94 ? 9.297 9.455 4.540 1.00 97.75 94 PRO A C 1
ATOM 701 O O . PRO A 1 94 ? 9.799 10.456 4.036 1.00 97.75 94 PRO A O 1
ATOM 704 N N . LEU A 1 95 ? 9.357 8.261 3.953 1.00 98.38 95 LEU A N 1
ATOM 705 C CA . LEU A 1 95 ? 10.054 7.989 2.690 1.00 98.38 95 LEU A CA 1
ATOM 706 C C . LEU A 1 95 ? 9.098 7.951 1.491 1.00 98.38 95 LEU A C 1
ATOM 708 O O . LEU A 1 95 ? 9.483 8.278 0.373 1.00 98.38 95 LEU A O 1
ATOM 712 N N . TRP A 1 96 ? 7.848 7.543 1.721 1.00 98.62 96 TRP A N 1
ATOM 713 C CA . TRP A 1 96 ? 6.781 7.509 0.721 1.00 98.62 96 TRP A CA 1
ATOM 714 C C . TRP A 1 96 ? 5.414 7.560 1.414 1.00 98.62 96 TRP A C 1
ATOM 716 O O . TRP A 1 96 ? 5.272 7.075 2.538 1.00 98.62 96 TRP A O 1
ATOM 726 N N . SER A 1 97 ? 4.397 8.112 0.750 1.00 98.44 97 SER A N 1
ATOM 727 C CA . SER A 1 97 ? 3.027 8.173 1.265 1.00 98.44 97 SER A CA 1
ATOM 728 C C . SER A 1 97 ? 1.990 8.041 0.148 1.00 98.44 97 SER A C 1
ATOM 730 O O . SER A 1 97 ? 2.190 8.552 -0.954 1.00 98.44 97 SER A O 1
ATOM 732 N N . SER A 1 98 ? 0.848 7.420 0.464 1.00 98.44 98 SER A N 1
ATOM 733 C CA . SER A 1 98 ? -0.338 7.396 -0.402 1.00 98.44 98 SER A CA 1
ATOM 734 C C . SER A 1 98 ? -1.050 8.748 -0.507 1.00 98.44 98 SER A C 1
ATOM 736 O O . SER A 1 98 ? -1.918 8.904 -1.362 1.00 98.44 98 SER A O 1
ATOM 738 N N . ASN A 1 99 ? -0.703 9.719 0.347 1.00 98.50 99 ASN A N 1
ATOM 739 C CA . ASN A 1 99 ? -1.339 11.035 0.444 1.00 98.50 99 ASN A CA 1
ATOM 740 C C . ASN A 1 99 ? -2.854 10.963 0.710 1.00 98.50 99 ASN A C 1
ATOM 742 O O . ASN A 1 99 ? -3.630 11.759 0.185 1.00 98.50 99 ASN A O 1
ATOM 746 N N . THR A 1 100 ? -3.281 10.014 1.549 1.00 98.62 100 THR A N 1
ATOM 747 C CA . THR A 1 100 ? -4.698 9.796 1.900 1.00 98.62 100 THR A CA 1
ATOM 748 C C . THR A 1 100 ? -5.048 10.236 3.326 1.00 98.62 100 THR A C 1
ATOM 750 O O . THR A 1 100 ? -6.091 9.847 3.851 1.00 98.62 100 THR A O 1
ATOM 753 N N . ALA A 1 101 ? -4.205 11.056 3.961 1.00 98.19 101 ALA A N 1
ATOM 754 C CA . ALA A 1 101 ? -4.460 11.615 5.291 1.00 98.19 101 ALA A CA 1
ATOM 755 C C . ALA A 1 101 ? -5.801 12.378 5.365 1.00 98.19 101 ALA A C 1
ATOM 757 O O . ALA A 1 101 ? -6.303 12.893 4.364 1.00 98.19 101 ALA A O 1
ATOM 758 N N . GLY A 1 102 ? -6.384 12.453 6.565 1.00 98.19 102 GLY A N 1
ATOM 759 C CA . GLY A 1 102 ? -7.698 13.072 6.797 1.00 98.19 102 GLY A CA 1
ATOM 760 C C . GLY A 1 102 ? -8.883 12.127 6.561 1.00 98.19 102 GLY A C 1
ATOM 761 O O . GLY A 1 102 ? -10.026 12.573 6.474 1.00 98.19 102 GLY A O 1
ATOM 762 N N . ASN A 1 103 ? -8.624 10.822 6.472 1.00 98.19 103 ASN A N 1
ATOM 763 C CA . ASN A 1 103 ? -9.615 9.773 6.255 1.00 98.19 103 ASN A CA 1
ATOM 764 C C . ASN A 1 103 ? -9.566 8.726 7.385 1.00 98.19 103 ASN A C 1
ATOM 766 O O . ASN A 1 103 ? -9.221 7.568 7.135 1.00 98.19 103 ASN A O 1
ATOM 770 N N . PRO A 1 104 ? -9.900 9.096 8.634 1.00 97.31 104 PRO A N 1
ATOM 771 C CA . PRO A 1 104 ? -9.810 8.177 9.761 1.00 97.31 104 PRO A CA 1
ATOM 772 C C . PRO A 1 104 ? -10.662 6.923 9.543 1.00 97.31 104 PRO A C 1
ATOM 774 O O . PRO A 1 104 ? -11.758 6.975 8.983 1.00 97.31 104 PRO A O 1
ATOM 777 N N . GLY A 1 105 ? -10.137 5.781 9.986 1.00 95.12 105 GLY A N 1
ATOM 778 C CA . GLY A 1 105 ? -10.761 4.475 9.761 1.00 95.12 105 GLY A CA 1
ATOM 779 C C . GLY A 1 105 ? -10.511 3.882 8.370 1.00 95.12 105 GLY A C 1
ATOM 780 O O . GLY A 1 105 ? -11.065 2.824 8.068 1.00 95.12 105 GLY A O 1
ATOM 781 N N . ALA A 1 106 ? -9.694 4.523 7.523 1.00 98.06 106 ALA A N 1
ATOM 782 C CA . ALA A 1 106 ? -9.296 3.925 6.257 1.00 98.06 106 ALA A CA 1
ATOM 783 C C . ALA A 1 106 ? -8.425 2.677 6.464 1.00 98.06 106 ALA A C 1
ATOM 785 O O . ALA A 1 106 ? -7.637 2.586 7.402 1.00 98.06 106 ALA A O 1
ATOM 786 N N . GLN A 1 107 ? -8.559 1.719 5.557 1.00 97.88 107 GLN A N 1
ATOM 787 C CA . GLN A 1 107 ? -7.820 0.460 5.570 1.00 97.88 107 GLN A CA 1
ATOM 788 C C . GLN A 1 107 ? -7.258 0.180 4.181 1.00 97.88 107 GLN A C 1
ATOM 790 O O . GLN A 1 107 ? -7.904 0.480 3.172 1.00 97.88 107 GLN A O 1
ATOM 795 N N . LEU A 1 108 ? -6.095 -0.456 4.127 1.00 98.44 108 LEU A N 1
ATOM 796 C CA . LE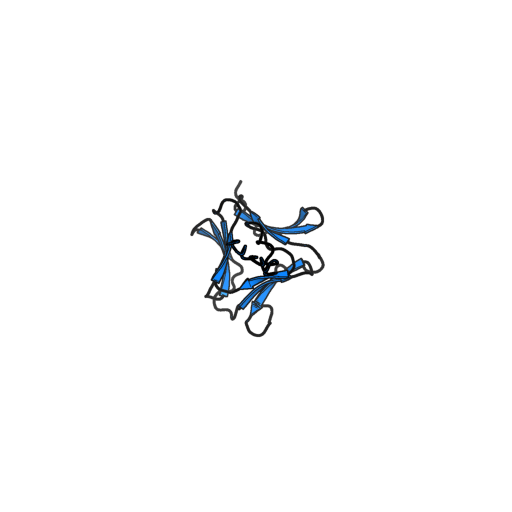U A 1 108 ? -5.542 -0.976 2.883 1.00 98.44 108 LEU A CA 1
ATOM 797 C C . LEU A 1 108 ? -6.032 -2.405 2.657 1.00 98.44 108 LEU A C 1
ATOM 799 O O . LEU A 1 108 ? -6.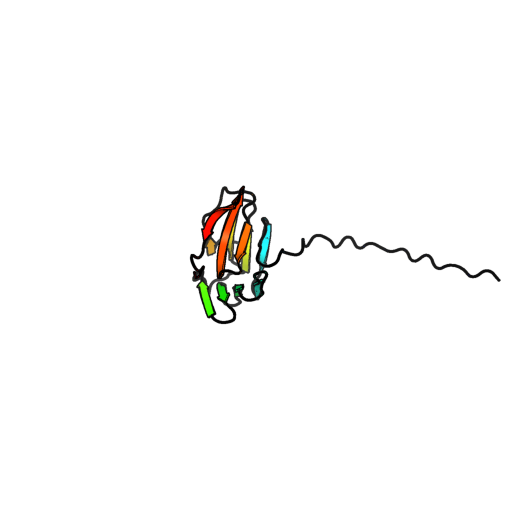139 -3.183 3.605 1.00 98.44 108 LEU A O 1
ATOM 803 N N . ARG A 1 109 ? -6.321 -2.757 1.4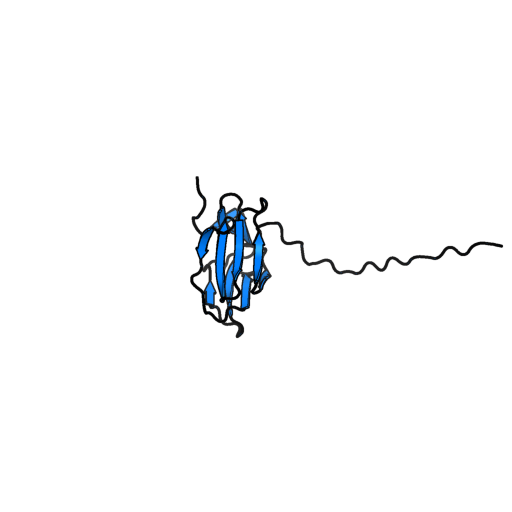03 1.00 98.31 109 ARG A N 1
ATOM 804 C CA . ARG A 1 109 ? -6.682 -4.112 0.983 1.00 98.31 109 ARG A CA 1
ATOM 805 C C . ARG A 1 109 ? -5.851 -4.570 -0.210 1.00 98.31 109 ARG A C 1
ATOM 807 O O . ARG A 1 109 ? -5.916 -3.940 -1.260 1.00 98.31 109 ARG A O 1
ATOM 814 N N . VAL A 1 110 ? -5.142 -5.683 -0.058 1.00 98.38 110 VAL A N 1
ATOM 815 C CA . VAL A 1 110 ? -4.575 -6.519 -1.121 1.00 98.38 110 VAL A CA 1
ATOM 816 C C . VAL A 1 110 ? -5.652 -7.513 -1.552 1.00 98.38 110 VAL A C 1
ATOM 818 O O . VAL A 1 110 ? -6.051 -8.393 -0.786 1.00 98.38 110 VAL A O 1
ATOM 821 N N . GLN A 1 111 ? -6.168 -7.338 -2.761 1.00 98.00 111 GLN A N 1
ATOM 822 C CA . GLN A 1 111 ? -7.373 -8.014 -3.232 1.00 98.00 111 GLN A CA 1
ATOM 823 C C . GLN A 1 111 ? -7.059 -9.181 -4.173 1.00 98.00 111 GLN A C 1
ATOM 825 O O . GLN A 1 111 ? -6.002 -9.245 -4.797 1.00 98.00 111 GLN A O 1
ATOM 830 N N . ASN A 1 112 ? -8.019 -10.097 -4.304 1.00 97.56 112 ASN A N 1
ATOM 831 C CA . ASN A 1 112 ? -7.922 -11.277 -5.173 1.00 97.56 112 ASN A CA 1
ATOM 832 C C . ASN A 1 112 ? -7.997 -10.942 -6.678 1.00 97.56 112 ASN A C 1
ATOM 834 O O . ASN A 1 112 ? -7.788 -11.815 -7.520 1.00 97.56 112 ASN A O 1
ATOM 838 N N . ASP A 1 113 ? -8.328 -9.704 -7.037 1.00 96.81 113 ASP A N 1
ATOM 839 C CA . ASP A 1 113 ? -8.272 -9.208 -8.417 1.00 96.81 113 ASP A CA 1
ATOM 840 C C . ASP A 1 113 ? -6.877 -8.662 -8.789 1.00 96.81 113 ASP A C 1
ATOM 842 O O . ASP A 1 113 ? -6.629 -8.302 -9.941 1.00 96.81 113 ASP A O 1
ATOM 846 N N . GLY A 1 114 ? -5.951 -8.633 -7.824 1.00 97.00 114 GLY A N 1
ATOM 847 C CA . GLY A 1 114 ? -4.604 -8.102 -7.980 1.00 97.00 114 GLY A CA 1
ATOM 848 C C . GLY A 1 114 ? -4.481 -6.601 -7.775 1.00 97.00 114 GLY A C 1
ATOM 849 O O . GLY A 1 114 ? -3.414 -6.047 -8.046 1.00 97.00 114 GLY A O 1
ATOM 850 N N . ASN A 1 115 ? -5.530 -5.936 -7.291 1.00 98.12 115 ASN A N 1
ATOM 851 C CA . ASN A 1 115 ? -5.463 -4.541 -6.890 1.00 98.12 115 ASN A CA 1
ATOM 852 C C . ASN A 1 115 ? -5.035 -4.400 -5.426 1.00 98.12 115 ASN A C 1
ATOM 854 O O . ASN A 1 115 ? -5.409 -5.195 -4.559 1.00 98.12 115 ASN A O 1
ATOM 858 N N . MET A 1 116 ? -4.299 -3.331 -5.138 1.00 98.06 116 MET A N 1
ATOM 859 C CA . MET A 1 116 ? -4.076 -2.861 -3.779 1.00 98.06 116 MET A CA 1
ATOM 860 C C . MET A 1 116 ? -4.765 -1.512 -3.618 1.00 98.06 116 MET A C 1
ATOM 862 O O . MET A 1 116 ? -4.423 -0.554 -4.306 1.00 98.06 116 MET A O 1
ATOM 866 N N . VAL A 1 117 ? -5.746 -1.445 -2.719 1.00 98.62 117 VAL A N 1
ATOM 867 C CA . VAL A 1 117 ? -6.660 -0.300 -2.612 1.00 98.62 117 VAL A CA 1
ATOM 868 C C . VAL A 1 117 ? -6.754 0.178 -1.175 1.00 98.62 117 VAL A C 1
ATOM 870 O O . VAL A 1 117 ? -6.925 -0.626 -0.260 1.00 98.62 117 VAL A O 1
ATOM 873 N N . ILE A 1 118 ? -6.702 1.492 -0.980 1.00 98.69 118 ILE A N 1
ATOM 874 C CA . ILE A 1 118 ? -7.035 2.125 0.294 1.00 98.69 118 ILE A CA 1
ATOM 875 C C . ILE A 1 118 ? -8.502 2.533 0.240 1.00 98.69 118 ILE A C 1
ATOM 877 O O . ILE A 1 118 ? -8.901 3.381 -0.563 1.00 98.69 118 ILE A O 1
ATOM 881 N N . TYR A 1 119 ? -9.301 1.933 1.116 1.00 98.56 119 TYR A N 1
ATOM 882 C CA . TYR A 1 119 ? -10.699 2.290 1.297 1.00 98.56 119 TYR A CA 1
ATOM 883 C C . TYR A 1 119 ? -10.860 3.159 2.530 1.00 98.56 119 TYR A C 1
ATOM 885 O O . TYR A 1 119 ? -10.447 2.765 3.618 1.00 98.56 119 TYR A O 1
ATOM 893 N N . GLY A 1 120 ? -11.528 4.296 2.372 1.00 97.62 120 GLY A N 1
ATOM 894 C CA . GLY A 1 120 ? -12.094 5.046 3.484 1.00 97.62 120 GLY A CA 1
ATOM 895 C C . GLY A 1 120 ? -13.376 4.400 4.017 1.00 97.62 120 GLY A C 1
ATOM 896 O O . GLY A 1 120 ? -13.795 3.313 3.601 1.00 97.62 120 GLY A O 1
ATOM 897 N N . VAL A 1 121 ? -14.044 5.115 4.920 1.00 92.38 121 VAL A N 1
ATOM 898 C CA . VAL A 1 121 ? -15.380 4.739 5.401 1.00 92.38 121 VAL A CA 1
ATOM 899 C C . VAL A 1 121 ? -16.373 4.607 4.238 1.00 92.38 121 VAL A C 1
ATOM 901 O O . VAL A 1 121 ? -16.211 5.224 3.184 1.00 92.38 121 VAL A O 1
ATOM 904 N N . ASN A 1 122 ? -17.401 3.772 4.415 1.00 92.75 122 ASN A N 1
ATOM 905 C CA . ASN A 1 122 ? -18.421 3.485 3.394 1.00 92.75 122 ASN A CA 1
ATOM 906 C C . ASN A 1 122 ? -17.864 2.939 2.062 1.00 92.75 122 ASN A C 1
ATOM 908 O O . ASN A 1 122 ? -18.484 3.117 1.020 1.00 92.75 122 ASN A O 1
ATOM 912 N N . GLN A 1 123 ? -16.703 2.271 2.090 1.00 94.19 123 GLN A N 1
ATOM 913 C CA . GLN A 1 123 ? -16.048 1.682 0.909 1.00 94.19 123 GLN A CA 1
ATOM 914 C C . GLN A 1 123 ? -15.668 2.706 -0.180 1.00 94.19 123 GLN A C 1
ATOM 916 O O . GLN A 1 123 ? -15.494 2.339 -1.342 1.00 94.19 123 GLN A O 1
ATOM 921 N N . ARG A 1 124 ? -15.480 3.986 0.174 1.00 97.25 124 ARG A N 1
ATOM 922 C CA . ARG A 1 124 ? -14.927 4.976 -0.762 1.00 97.25 124 ARG A CA 1
ATOM 923 C C . ARG A 1 124 ? -13.481 4.619 -1.104 1.00 97.25 124 ARG A C 1
ATOM 925 O O . ARG A 1 124 ? -12.652 4.538 -0.202 1.00 97.25 124 ARG A O 1
ATOM 932 N N . VAL A 1 125 ? -13.168 4.468 -2.387 1.00 98.06 125 VAL A N 1
ATOM 933 C CA . VAL A 1 125 ? -11.783 4.325 -2.863 1.00 98.06 125 VAL A CA 1
ATOM 934 C C . VAL A 1 125 ? -11.061 5.661 -2.694 1.00 98.06 125 VAL A C 1
ATOM 936 O O . VAL A 1 125 ? -11.525 6.679 -3.203 1.00 98.06 125 VAL A O 1
ATOM 939 N N . LEU A 1 126 ? -9.953 5.663 -1.955 1.00 98.56 126 LEU A N 1
ATOM 940 C CA . LEU A 1 126 ? -9.100 6.841 -1.758 1.00 98.56 126 LEU A CA 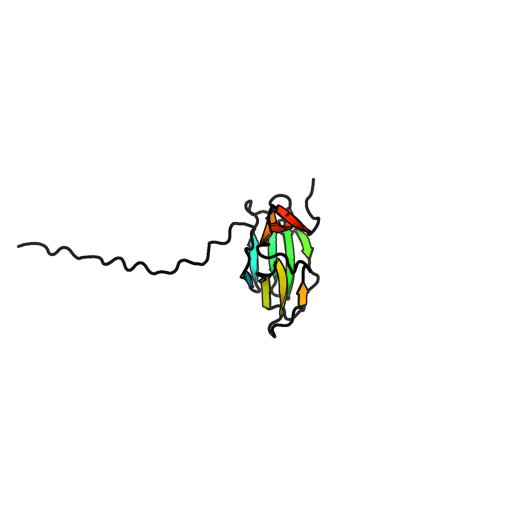1
ATOM 941 C C . LEU A 1 126 ? -7.863 6.801 -2.655 1.00 98.56 126 LEU A C 1
ATOM 943 O O . LEU A 1 126 ? -7.402 7.841 -3.112 1.00 98.56 126 LEU A O 1
ATOM 947 N N . TRP A 1 127 ? -7.331 5.602 -2.891 1.00 98.56 127 TRP A N 1
ATOM 948 C CA . TRP A 1 127 ? -6.166 5.356 -3.734 1.00 98.56 127 TRP A CA 1
ATOM 949 C C . TRP A 1 127 ? -6.138 3.887 -4.166 1.00 98.56 127 TRP A C 1
ATOM 951 O O . TRP A 1 127 ? -6.594 3.023 -3.411 1.00 98.56 127 TRP A O 1
ATOM 961 N N . ALA A 1 128 ? -5.582 3.597 -5.341 1.00 98.19 128 ALA A N 1
ATOM 962 C CA . ALA A 1 128 ? -5.378 2.241 -5.839 1.00 98.19 128 ALA A CA 1
ATOM 963 C C . ALA A 1 128 ? -4.092 2.139 -6.675 1.00 98.19 128 ALA A C 1
ATOM 965 O O . ALA A 1 128 ? -3.650 3.126 -7.264 1.00 98.19 128 ALA A O 1
ATOM 966 N N . THR A 1 129 ? -3.521 0.935 -6.766 1.00 98.00 129 THR A N 1
ATOM 967 C CA . THR A 1 129 ? -2.401 0.647 -7.682 1.00 98.00 129 THR A CA 1
ATOM 968 C C . THR A 1 129 ? -2.819 0.561 -9.146 1.00 98.00 129 THR A C 1
ATOM 970 O O . THR A 1 129 ? -1.949 0.569 -10.012 1.00 98.00 129 THR A O 1
ATOM 973 N N . GLU A 1 130 ? -4.123 0.459 -9.427 1.00 97.38 130 GLU A N 1
ATOM 974 C CA . GLU A 1 130 ? -4.689 0.279 -10.774 1.00 97.38 130 GLU A CA 1
ATOM 975 C C . GLU A 1 130 ? -4.145 -0.970 -11.490 1.00 97.38 130 GLU A C 1
ATOM 977 O O . GLU A 1 130 ? -3.954 -1.005 -12.704 1.00 97.38 130 GLU A O 1
ATOM 982 N N . THR A 1 131 ? -3.889 -2.030 -10.717 1.00 97.12 131 THR A N 1
ATOM 983 C CA . THR A 1 131 ? -3.330 -3.302 -11.208 1.00 97.12 131 THR A CA 1
ATOM 984 C C . THR A 1 131 ? -4.368 -4.412 -11.349 1.00 97.12 131 THR A C 1
ATOM 986 O O . THR A 1 131 ? -4.007 -5.529 -11.732 1.00 97.12 131 THR A O 1
ATOM 989 N N . ALA A 1 132 ? -5.644 -4.122 -11.067 1.00 90.69 132 ALA A N 1
ATOM 990 C CA . ALA A 1 132 ? -6.741 -5.049 -11.315 1.00 90.69 132 ALA A CA 1
ATOM 991 C C . ALA A 1 132 ? -6.766 -5.421 -12.802 1.00 90.69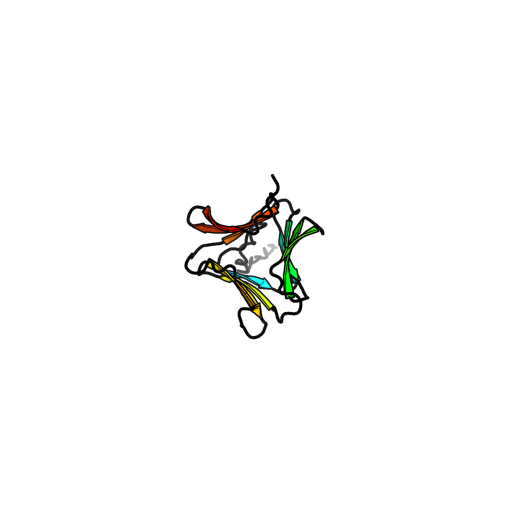 132 ALA A C 1
ATOM 993 O O . ALA A 1 132 ? -6.911 -4.553 -13.668 1.00 90.69 132 ALA A O 1
ATOM 994 N N . ARG A 1 133 ? -6.638 -6.710 -13.118 1.00 76.19 133 ARG A N 1
ATOM 995 C CA . ARG A 1 133 ? -6.857 -7.186 -14.490 1.00 76.19 133 ARG A CA 1
ATOM 996 C C . ARG A 1 133 ? -8.323 -7.593 -14.634 1.00 76.19 133 ARG A C 1
ATOM 998 O O . ARG A 1 133 ? -8.851 -8.271 -13.758 1.00 76.19 133 ARG A O 1
ATOM 1005 N N . ARG A 1 134 ? -8.965 -7.133 -15.712 1.00 57.69 134 ARG A N 1
ATOM 1006 C CA . ARG A 1 134 ? -10.302 -7.596 -16.117 1.00 57.69 134 ARG A CA 1
ATOM 1007 C C . ARG A 1 134 ? -10.278 -9.066 -16.517 1.00 57.69 134 ARG A C 1
ATOM 1009 O O . ARG A 1 134 ? -9.230 -9.501 -17.049 1.00 57.69 134 ARG A O 1
#

Sequence (134 aa):
MRKLARSFALTLSLLACAAAQLPGILQPNTILYVGGTCVSPDGRFHLDLQKDGNVVLYRFNEKLWSAGTTGSSAARLCMQPDGNFVLYGDGGDPLWSSNTAGNPGAQLRVQNDGNMVIYGVNQRVLWATETARR

Secondary structure (DSSP, 8-state):
--PPP------------S--PPTTEE-TTEEEETT-EEE-TTSSEEEEE-TTS-EEEEETTEEEEE-S-TTS-EEEEEE-TTS-EEEEETTS-EEEE----S-TT-EEEE-TTS-EEEE-GGG-EEEE------

Foldseek 3Di:
DDDDDDDDPPPPPPPDPPPPAPQQKAWAFRKAFEQGWRAAPVRQWIWHCYPQRKTFIDRNPHTQDTPPGGNHQWTMWHCHQQRKTFTAHPVRDTPDIPPQGNQGGWMWGCYPQSKIFIAGPPRDTRDIPPRRDD

Radius of gyration: 19.25 Å; chains: 1; bounding box: 36×57×67 Å

pLDDT: mean 88.83, std 18.59, range [40.53, 98.81]